Protein AF-A0A0Q8UEM2-F1 (afdb_monomer_lite)

Structure (mmCIF, N/CA/C/O backbone):
data_AF-A0A0Q8UEM2-F1
#
_entry.id   AF-A0A0Q8UEM2-F1
#
loop_
_atom_site.group_PDB
_atom_site.id
_atom_site.type_symbol
_atom_site.label_atom_id
_atom_site.labe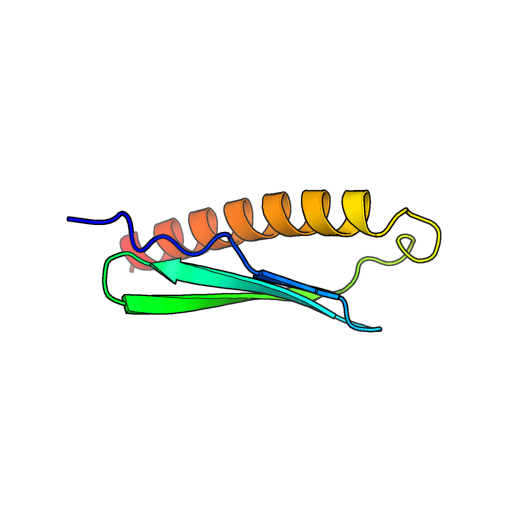l_alt_id
_atom_site.label_comp_id
_atom_site.label_asym_id
_atom_site.label_entity_id
_atom_site.label_seq_id
_atom_site.pdbx_PDB_ins_code
_atom_site.Cartn_x
_atom_site.Cartn_y
_atom_site.Cartn_z
_atom_site.occupancy
_atom_site.B_iso_or_equiv
_atom_site.auth_seq_id
_atom_site.auth_comp_id
_atom_site.auth_asym_id
_atom_site.auth_atom_id
_atom_site.pdbx_PDB_model_num
ATOM 1 N N . MET A 1 1 ? -4.281 22.457 14.915 1.00 43.38 1 MET A N 1
ATOM 2 C CA . MET A 1 1 ? -3.754 21.080 14.958 1.00 43.38 1 MET A CA 1
ATOM 3 C C . MET A 1 1 ? -3.210 20.802 13.579 1.00 43.38 1 MET A C 1
ATOM 5 O O . MET A 1 1 ? -3.991 20.826 12.639 1.00 43.38 1 MET A O 1
ATOM 9 N N . SER A 1 2 ? -1.888 20.726 13.441 1.00 46.22 2 SER A N 1
ATOM 10 C CA . SER A 1 2 ? -1.256 20.441 12.154 1.00 46.22 2 SER A CA 1
ATOM 11 C C . SER A 1 2 ? -1.673 19.047 11.710 1.00 46.22 2 SER A C 1
ATOM 13 O O . SER A 1 2 ? -1.624 18.121 12.514 1.00 46.22 2 SER A O 1
ATOM 15 N N . ASP A 1 3 ? -2.116 18.935 10.465 1.00 53.88 3 ASP A N 1
ATOM 16 C CA . ASP A 1 3 ? -2.352 17.662 9.802 1.00 53.88 3 ASP A CA 1
ATOM 17 C C . ASP A 1 3 ? -1.037 16.862 9.838 1.00 53.88 3 ASP A C 1
ATOM 19 O O . ASP A 1 3 ? -0.043 17.250 9.223 1.00 53.88 3 ASP A O 1
ATOM 23 N N . LEU A 1 4 ? -0.989 15.832 10.687 1.00 55.22 4 LEU A N 1
ATOM 24 C CA . LEU A 1 4 ? 0.162 14.938 10.851 1.00 55.22 4 LEU A CA 1
ATOM 25 C C . LEU A 1 4 ? 0.130 13.802 9.820 1.00 55.22 4 LEU A C 1
ATOM 27 O O . LEU A 1 4 ? 0.918 12.861 9.934 1.00 55.22 4 LEU A O 1
ATOM 31 N N . SER A 1 5 ? -0.753 13.885 8.816 1.00 59.3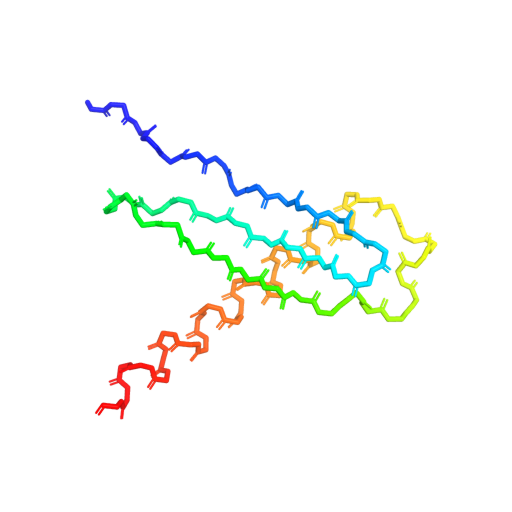8 5 SER A N 1
ATOM 32 C CA . SER A 1 5 ? -0.781 12.949 7.703 1.00 59.38 5 SER A CA 1
ATOM 33 C C . SER A 1 5 ? 0.516 13.074 6.905 1.00 59.38 5 SER A C 1
ATOM 35 O O . SER A 1 5 ? 0.700 13.949 6.055 1.00 59.38 5 SER A O 1
ATOM 37 N N . LEU A 1 6 ? 1.475 12.203 7.218 1.00 65.25 6 LEU A N 1
ATOM 38 C CA . LEU A 1 6 ? 2.637 12.016 6.367 1.00 65.25 6 LEU A CA 1
ATOM 39 C C . LEU A 1 6 ? 2.152 11.418 5.043 1.00 65.25 6 LEU A C 1
ATOM 41 O O . LEU A 1 6 ? 1.362 10.467 5.055 1.00 65.25 6 LEU A O 1
ATOM 45 N N . PRO A 1 7 ? 2.628 11.929 3.893 1.00 74.06 7 PRO A N 1
ATOM 46 C CA . PRO A 1 7 ? 2.266 11.346 2.616 1.00 74.06 7 PRO A CA 1
ATOM 47 C C . PRO A 1 7 ? 2.671 9.862 2.592 1.00 74.06 7 PRO A C 1
ATOM 49 O O . PRO A 1 7 ? 3.712 9.502 3.154 1.00 74.06 7 PRO A O 1
ATOM 52 N N . PRO A 1 8 ? 1.888 8.993 1.926 1.00 80.62 8 PRO A N 1
ATOM 53 C CA . PRO A 1 8 ? 2.224 7.583 1.790 1.00 80.62 8 PRO A CA 1
ATOM 54 C C . PRO A 1 8 ? 3.647 7.396 1.261 1.00 80.62 8 PRO A C 1
ATOM 56 O O . PRO A 1 8 ? 4.009 7.950 0.219 1.00 80.62 8 PRO A O 1
ATOM 59 N N . SER A 1 9 ? 4.439 6.587 1.959 1.00 86.56 9 SER A N 1
ATOM 60 C CA . SER A 1 9 ? 5.795 6.240 1.545 1.00 86.56 9 SER A CA 1
ATOM 61 C C . SER A 1 9 ? 5.763 4.998 0.661 1.00 86.56 9 SER A C 1
ATOM 63 O O . SER A 1 9 ? 5.140 3.994 1.011 1.00 86.56 9 SER A O 1
ATOM 65 N N . VAL A 1 10 ? 6.429 5.055 -0.493 1.00 84.69 10 VAL A N 1
ATOM 66 C CA . VAL A 1 10 ? 6.528 3.929 -1.429 1.00 84.69 10 VAL A CA 1
ATOM 67 C C . VAL A 1 10 ? 7.981 3.488 -1.522 1.00 84.69 10 VAL A C 1
ATOM 69 O O . VAL A 1 10 ? 8.851 4.261 -1.914 1.00 84.69 10 VAL A O 1
ATOM 72 N N . THR A 1 11 ? 8.239 2.225 -1.195 1.00 86.69 11 THR A N 1
ATOM 73 C CA . THR A 1 11 ? 9.561 1.602 -1.319 1.00 86.69 11 THR A CA 1
ATOM 74 C C . THR A 1 11 ? 9.526 0.554 -2.422 1.00 86.69 11 THR A C 1
ATOM 76 O O . THR A 1 11 ? 8.791 -0.429 -2.336 1.00 86.69 11 THR A O 1
ATOM 79 N N . VAL A 1 12 ? 10.342 0.732 -3.460 1.00 80.62 12 VAL A N 1
ATOM 80 C CA . VAL A 1 12 ? 10.441 -0.214 -4.581 1.00 80.62 12 VAL A CA 1
ATOM 81 C C . VAL A 1 12 ? 11.696 -1.065 -4.410 1.00 80.62 12 VAL A C 1
ATOM 83 O O . VAL A 1 12 ? 12.814 -0.572 -4.515 1.00 80.62 12 VAL A O 1
ATOM 86 N N . SER A 1 13 ? 11.516 -2.359 -4.158 1.00 79.12 13 SER A N 1
ATOM 87 C CA . SER A 1 13 ? 12.592 -3.355 -4.100 1.00 79.12 13 SER A CA 1
ATOM 88 C C . SER A 1 13 ? 12.617 -4.226 -5.368 1.00 79.12 13 SER A C 1
ATOM 90 O O . SER A 1 13 ? 11.699 -4.177 -6.196 1.00 79.12 13 SER A O 1
ATOM 92 N N . PRO A 1 14 ? 13.660 -5.054 -5.575 1.00 78.88 14 PRO A N 1
ATOM 93 C CA . PRO A 1 14 ? 13.748 -5.916 -6.755 1.00 78.88 14 PRO A CA 1
ATOM 94 C C . PRO A 1 14 ? 12.576 -6.895 -6.908 1.00 78.88 14 PRO A C 1
ATOM 96 O O . PRO A 1 14 ? 12.198 -7.221 -8.031 1.00 78.88 14 PRO A O 1
ATOM 99 N N . THR A 1 15 ? 11.986 -7.343 -5.799 1.00 79.69 15 THR A N 1
ATOM 100 C CA . THR A 1 15 ? 10.947 -8.387 -5.775 1.00 79.69 15 THR A CA 1
ATOM 101 C C . THR A 1 15 ? 9.621 -7.936 -5.167 1.00 79.69 15 THR A C 1
ATOM 103 O O . THR A 1 15 ? 8.603 -8.590 -5.385 1.00 79.69 15 THR A O 1
ATOM 106 N N . ILE A 1 16 ? 9.607 -6.827 -4.426 1.00 84.00 16 ILE A N 1
ATOM 107 C CA . ILE A 1 16 ? 8.459 -6.361 -3.638 1.00 84.00 16 ILE A CA 1
ATOM 108 C C . ILE A 1 16 ? 8.318 -4.848 -3.809 1.00 84.00 16 ILE A C 1
ATOM 110 O O . ILE A 1 16 ? 9.318 -4.138 -3.923 1.00 84.00 16 ILE A O 1
ATOM 114 N N . VAL A 1 17 ? 7.083 -4.355 -3.802 1.00 84.38 17 VAL A N 1
ATOM 115 C CA . VAL A 1 17 ? 6.780 -2.935 -3.608 1.00 84.38 17 VAL A CA 1
ATOM 116 C C . VAL A 1 17 ? 6.061 -2.779 -2.273 1.00 84.38 17 VAL A C 1
ATOM 118 O O . VAL A 1 17 ? 5.031 -3.410 -2.045 1.00 84.38 17 VAL A O 1
ATOM 121 N N . GLY A 1 18 ? 6.635 -1.982 -1.378 1.00 88.56 18 GLY A N 1
ATOM 122 C CA . GLY A 1 18 ? 6.041 -1.627 -0.095 1.00 88.56 18 GLY A CA 1
ATOM 123 C C . GLY A 1 18 ? 5.335 -0.280 -0.183 1.00 88.56 18 GLY A C 1
ATOM 124 O O . GLY A 1 18 ? 5.910 0.673 -0.707 1.00 88.56 18 GLY A O 1
ATOM 125 N N . VAL A 1 19 ? 4.114 -0.196 0.339 1.00 87.69 19 VAL A N 1
ATOM 126 C CA . VAL A 1 19 ? 3.397 1.067 0.551 1.00 87.69 19 VAL A CA 1
ATOM 127 C C . VAL A 1 19 ? 3.110 1.199 2.040 1.00 87.69 19 VAL A C 1
ATOM 129 O O . VAL A 1 19 ? 2.425 0.344 2.598 1.00 87.69 19 VAL A O 1
ATOM 132 N N . SER A 1 20 ? 3.631 2.249 2.669 1.00 89.38 20 SER A N 1
ATOM 133 C CA . SER A 1 20 ? 3.481 2.510 4.102 1.00 89.38 20 SER A CA 1
ATOM 134 C C . SER A 1 20 ? 2.720 3.811 4.334 1.00 89.38 20 SER A C 1
ATOM 136 O O . SER A 1 20 ? 3.024 4.833 3.716 1.00 89.38 20 SER A O 1
ATOM 138 N N . VAL A 1 21 ? 1.738 3.774 5.232 1.00 88.25 21 VAL A N 1
ATOM 139 C CA . VAL A 1 21 ? 0.872 4.908 5.581 1.00 88.25 21 VAL A CA 1
ATOM 140 C C . VAL A 1 21 ? 0.837 5.055 7.098 1.00 88.25 21 VAL A C 1
ATOM 142 O O . VAL A 1 21 ? 0.638 4.064 7.798 1.00 88.25 21 VAL A O 1
ATOM 145 N N . LEU A 1 22 ? 1.027 6.278 7.598 1.00 87.44 22 LEU A N 1
ATOM 146 C CA . LEU A 1 22 ? 0.776 6.626 8.996 1.00 87.44 22 LEU A CA 1
ATOM 147 C C . LEU A 1 22 ? -0.680 7.087 9.121 1.00 87.44 22 LEU A C 1
ATOM 149 O O . LEU A 1 22 ? -1.087 8.003 8.411 1.00 87.44 22 LEU A O 1
ATOM 153 N N . THR A 1 23 ? -1.460 6.432 9.977 1.00 83.75 23 THR A N 1
ATOM 154 C CA . THR A 1 23 ? -2.844 6.823 10.263 1.00 83.75 23 THR A CA 1
ATOM 155 C C . THR A 1 23 ? -2.900 7.919 11.324 1.00 83.75 23 THR A C 1
ATOM 157 O O . THR A 1 23 ? -1.942 8.125 12.072 1.00 83.75 23 THR A O 1
ATOM 160 N N . ASP A 1 24 ? -4.054 8.574 11.433 1.00 83.88 24 ASP A N 1
ATOM 161 C CA . ASP A 1 24 ? -4.297 9.631 12.423 1.00 83.88 24 ASP A CA 1
ATOM 162 C C . ASP A 1 24 ? -4.203 9.127 13.874 1.00 83.88 24 ASP A C 1
ATOM 164 O O . ASP A 1 24 ? -3.859 9.885 14.778 1.00 83.88 24 ASP A O 1
ATOM 168 N N . ASP A 1 25 ? -4.420 7.826 14.091 1.00 85.38 25 ASP A N 1
ATOM 169 C CA . ASP A 1 25 ? -4.253 7.158 15.389 1.00 85.38 25 ASP A CA 1
ATOM 170 C C . ASP A 1 25 ? -2.778 6.851 15.724 1.00 85.38 25 ASP A C 1
ATOM 172 O O . ASP A 1 25 ? -2.476 6.211 16.732 1.00 85.38 25 ASP A O 1
ATOM 176 N N . GLY A 1 26 ? -1.839 7.256 14.862 1.00 84.25 26 GLY A N 1
ATOM 177 C CA . GLY A 1 26 ? -0.412 6.970 15.003 1.00 84.25 26 GLY A CA 1
ATOM 178 C C . GLY A 1 26 ? -0.022 5.535 14.630 1.00 84.25 26 GLY A C 1
ATOM 179 O O . GLY A 1 26 ? 1.098 5.106 14.916 1.00 84.25 26 GLY A O 1
ATOM 180 N N . VAL A 1 27 ? -0.917 4.777 13.987 1.00 86.81 27 VAL A N 1
ATOM 181 C CA . VAL A 1 27 ? -0.652 3.400 13.550 1.00 86.81 27 VAL A CA 1
ATOM 182 C C . VAL A 1 27 ? -0.020 3.420 12.163 1.00 86.81 27 VAL A C 1
ATOM 184 O O . VAL A 1 27 ? -0.489 4.099 11.256 1.00 86.81 27 VAL A O 1
ATOM 187 N N . THR A 1 28 ? 1.050 2.651 11.966 1.00 87.00 28 THR A N 1
ATOM 188 C CA . THR A 1 28 ? 1.623 2.461 10.628 1.00 87.00 28 THR A CA 1
ATOM 189 C C . THR A 1 28 ? 1.023 1.227 9.976 1.00 87.00 28 THR A C 1
ATOM 191 O O . THR A 1 28 ? 1.134 0.121 10.505 1.00 87.00 28 THR A O 1
ATOM 194 N N . VAL A 1 29 ? 0.433 1.405 8.799 1.00 86.06 29 VAL A N 1
ATOM 195 C CA . VAL A 1 29 ? -0.068 0.312 7.969 1.00 86.06 29 VAL A CA 1
ATOM 196 C C . VAL A 1 29 ? 0.865 0.130 6.783 1.00 86.06 29 VAL A C 1
ATOM 198 O O . VAL A 1 29 ? 1.117 1.074 6.037 1.00 86.06 29 VAL A O 1
ATOM 201 N N . GLN A 1 30 ? 1.374 -1.089 6.601 1.00 88.44 30 GLN A N 1
ATOM 202 C CA . GLN A 1 30 ? 2.254 -1.433 5.491 1.00 88.44 30 GLN A CA 1
ATOM 203 C C . GLN A 1 30 ? 1.619 -2.511 4.614 1.00 88.44 30 GLN A C 1
ATOM 205 O O . GLN A 1 30 ? 1.264 -3.587 5.091 1.00 88.44 30 GLN A O 1
ATOM 210 N N . VAL A 1 31 ? 1.533 -2.235 3.315 1.00 87.81 31 VAL A N 1
ATOM 211 C CA . VAL A 1 31 ? 1.101 -3.194 2.299 1.00 87.81 31 VAL A CA 1
ATOM 212 C C . VAL A 1 31 ? 2.315 -3.643 1.502 1.00 87.81 31 VAL A C 1
ATOM 214 O O . VAL A 1 31 ? 3.006 -2.833 0.884 1.00 87.81 31 VAL A O 1
ATOM 217 N N . SER A 1 32 ? 2.568 -4.948 1.501 1.00 88.50 32 SER A N 1
ATOM 218 C CA . SER A 1 32 ? 3.607 -5.565 0.681 1.00 88.50 32 SER A CA 1
ATOM 219 C C . SER A 1 32 ? 2.979 -6.196 -0.552 1.00 88.50 32 SER A C 1
ATOM 221 O O . SER A 1 32 ? 2.230 -7.165 -0.460 1.00 88.50 32 SER A O 1
ATOM 223 N N . LEU A 1 33 ? 3.300 -5.641 -1.716 1.00 83.50 33 LEU A N 1
ATOM 224 C CA . LEU A 1 33 ? 2.832 -6.125 -3.005 1.00 83.50 33 LEU A CA 1
ATOM 225 C C . LEU A 1 33 ? 3.965 -6.891 -3.698 1.00 83.50 33 LEU A C 1
ATOM 227 O O . LEU A 1 33 ? 5.096 -6.397 -3.735 1.00 83.50 33 LEU A O 1
ATOM 231 N N . PRO A 1 34 ? 3.706 -8.069 -4.290 1.00 81.69 34 PRO A N 1
ATOM 232 C CA . PRO A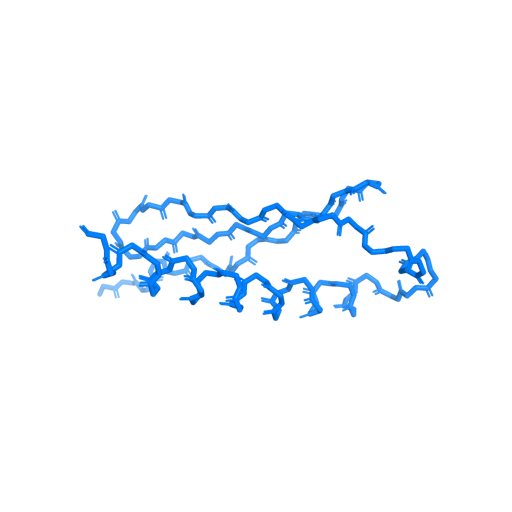 1 34 ? 4.692 -8.704 -5.154 1.00 81.69 34 PRO A CA 1
ATOM 233 C C . PRO A 1 34 ? 4.963 -7.776 -6.336 1.00 81.69 34 PRO A C 1
ATOM 235 O O . PRO A 1 34 ? 4.016 -7.250 -6.918 1.00 81.69 34 PRO A O 1
ATOM 238 N N . ARG A 1 35 ? 6.230 -7.573 -6.716 1.00 74.12 35 ARG A N 1
ATOM 239 C CA . ARG A 1 35 ? 6.552 -6.763 -7.897 1.00 74.12 35 ARG A CA 1
ATOM 240 C C . ARG A 1 35 ? 6.021 -7.488 -9.144 1.00 74.12 35 ARG A C 1
ATOM 242 O O . ARG A 1 35 ? 6.538 -8.561 -9.471 1.00 74.12 35 ARG A O 1
ATOM 249 N N . PRO A 1 36 ? 5.002 -6.958 -9.846 1.00 66.00 36 PRO A N 1
ATOM 250 C CA . PRO A 1 36 ? 4.416 -7.666 -10.978 1.00 66.00 36 PRO A CA 1
ATOM 251 C C . PRO A 1 36 ? 5.443 -7.855 -12.105 1.00 66.00 36 PRO A C 1
ATOM 253 O O . PRO A 1 36 ? 6.223 -6.951 -12.424 1.00 66.00 36 PRO A O 1
ATOM 256 N N . ARG A 1 37 ? 5.452 -9.048 -12.714 1.00 65.50 37 ARG A N 1
ATOM 257 C CA . ARG A 1 37 ? 6.308 -9.360 -13.869 1.00 65.50 37 ARG A CA 1
ATOM 258 C C . ARG A 1 37 ? 5.929 -8.424 -15.029 1.00 65.50 37 ARG A C 1
ATOM 260 O O . ARG A 1 37 ? 4.750 -8.295 -15.333 1.00 65.50 37 ARG A O 1
ATOM 267 N N . GLY A 1 38 ? 6.912 -7.757 -15.639 1.00 62.56 38 GLY A N 1
ATOM 268 C CA . GLY A 1 38 ? 6.702 -6.789 -16.733 1.00 62.56 38 GLY A CA 1
ATOM 269 C C . GLY A 1 38 ? 6.852 -5.307 -16.354 1.00 62.56 38 GLY A C 1
ATOM 270 O O . GLY A 1 38 ? 6.990 -4.477 -17.237 1.00 62.56 38 GLY A O 1
ATOM 271 N N . LEU A 1 39 ? 6.934 -4.957 -15.062 1.00 59.59 39 LEU A N 1
ATOM 272 C CA . LEU A 1 39 ? 7.266 -3.590 -14.594 1.00 59.59 39 LEU A CA 1
ATOM 273 C C . LEU A 1 39 ? 8.782 -3.316 -14.533 1.00 59.59 39 LEU A C 1
ATOM 275 O O . LEU A 1 39 ? 9.219 -2.398 -13.841 1.00 59.59 39 LEU A O 1
ATOM 279 N N . ARG A 1 40 ? 9.617 -4.148 -15.173 1.00 61.59 40 ARG A N 1
ATOM 280 C CA . ARG A 1 40 ? 11.060 -3.860 -15.277 1.00 61.59 40 ARG A CA 1
ATOM 281 C C . ARG A 1 40 ? 11.329 -2.664 -16.189 1.00 61.59 40 ARG A C 1
ATOM 283 O O . ARG A 1 40 ? 12.282 -1.945 -15.925 1.00 61.59 40 ARG A O 1
ATOM 290 N N . ASP A 1 41 ? 10.450 -2.446 -17.164 1.00 66.81 41 ASP A N 1
ATOM 291 C CA . ASP A 1 41 ? 10.623 -1.446 -18.221 1.00 66.81 41 ASP A CA 1
ATOM 292 C C . ASP A 1 41 ? 9.714 -0.218 -18.041 1.00 66.81 41 ASP A C 1
ATOM 294 O O . ASP A 1 41 ? 9.718 0.683 -18.874 1.00 66.81 41 ASP A O 1
ATOM 298 N N . LEU A 1 42 ? 8.918 -0.180 -16.964 1.00 70.12 42 LEU A N 1
ATOM 299 C CA . LEU A 1 42 ? 8.016 0.934 -16.674 1.00 70.12 42 LEU A CA 1
ATOM 300 C C . LEU A 1 42 ? 8.708 1.987 -15.791 1.00 70.12 42 LEU A C 1
ATOM 302 O O . LEU A 1 42 ? 9.456 1.609 -14.881 1.00 70.12 42 LEU A O 1
ATOM 306 N N . PRO A 1 43 ? 8.448 3.291 -16.020 1.00 82.12 43 PRO A N 1
ATOM 307 C CA . PRO A 1 43 ? 8.951 4.369 -15.174 1.00 82.12 43 PRO A CA 1
ATOM 308 C C . PRO A 1 43 ? 8.584 4.163 -13.702 1.00 82.12 43 PRO A C 1
ATOM 310 O O . PRO A 1 43 ? 7.512 3.643 -13.374 1.00 82.12 43 PRO A O 1
ATOM 313 N N . ILE A 1 44 ? 9.469 4.577 -12.795 1.00 79.69 44 ILE A N 1
ATOM 314 C CA . ILE A 1 44 ? 9.305 4.334 -11.355 1.00 79.69 44 ILE A CA 1
ATOM 315 C C . ILE A 1 44 ? 8.062 5.031 -10.786 1.00 79.69 44 ILE A C 1
ATOM 317 O O . ILE A 1 44 ? 7.422 4.505 -9.876 1.00 79.69 44 ILE A O 1
ATOM 321 N N . GLU A 1 45 ? 7.679 6.166 -11.361 1.00 82.88 45 GLU A N 1
ATOM 322 C CA . GLU A 1 45 ? 6.484 6.931 -11.018 1.00 82.88 45 GLU A CA 1
ATOM 323 C C . GLU A 1 45 ? 5.214 6.130 -11.332 1.00 82.88 45 GLU A C 1
ATOM 325 O O . GLU A 1 45 ? 4.315 6.023 -10.499 1.00 82.88 45 GLU A O 1
ATOM 330 N N . GLU A 1 46 ? 5.174 5.471 -12.491 1.00 82.75 46 GLU A N 1
ATOM 331 C CA . GLU A 1 46 ? 4.041 4.636 -12.893 1.00 82.75 46 GLU A CA 1
ATOM 332 C C . GLU A 1 46 ? 3.936 3.375 -12.021 1.00 82.75 46 GLU A C 1
ATOM 334 O O . GLU A 1 46 ? 2.838 2.968 -11.619 1.00 82.75 46 GLU A O 1
ATOM 339 N N . VAL A 1 47 ? 5.083 2.783 -11.663 1.00 82.50 47 VAL A N 1
ATOM 340 C CA . VAL A 1 47 ? 5.155 1.679 -10.692 1.00 82.50 47 VAL A CA 1
ATOM 341 C C . VAL A 1 47 ? 4.585 2.124 -9.344 1.00 82.50 47 VAL A C 1
ATOM 343 O O . VAL A 1 47 ? 3.778 1.398 -8.757 1.00 82.50 47 VAL A O 1
ATOM 346 N N . ALA A 1 48 ? 4.971 3.308 -8.864 1.00 82.19 48 ALA A N 1
ATOM 347 C CA . ALA A 1 48 ? 4.509 3.850 -7.592 1.00 82.19 48 ALA A CA 1
ATOM 348 C C . ALA A 1 48 ? 3.000 4.136 -7.600 1.00 82.19 48 ALA A C 1
ATOM 350 O O . ALA A 1 48 ? 2.304 3.776 -6.650 1.00 82.19 48 ALA A O 1
ATOM 351 N N . ASP A 1 49 ? 2.461 4.712 -8.672 1.00 87.00 49 ASP A N 1
ATOM 352 C CA . ASP A 1 49 ? 1.027 5.000 -8.784 1.00 87.00 49 ASP A CA 1
ATOM 353 C C . ASP A 1 49 ? 0.184 3.731 -8.899 1.00 87.00 49 ASP A C 1
ATOM 355 O O . ASP A 1 49 ? -0.899 3.619 -8.312 1.00 87.00 49 ASP A O 1
ATOM 359 N N . ARG A 1 50 ? 0.683 2.725 -9.622 1.00 85.62 50 ARG A N 1
ATOM 360 C CA . ARG A 1 50 ? 0.037 1.412 -9.678 1.00 85.62 50 ARG A CA 1
ATOM 361 C C . ARG A 1 50 ? 0.073 0.714 -8.320 1.00 85.62 50 ARG A C 1
ATOM 363 O O . ARG A 1 50 ? -0.954 0.189 -7.895 1.00 85.62 50 ARG A O 1
ATOM 370 N N . ALA A 1 51 ? 1.209 0.752 -7.628 1.00 85.12 51 ALA A N 1
ATOM 371 C CA . ALA A 1 51 ? 1.343 0.189 -6.290 1.00 85.12 51 ALA A CA 1
ATOM 372 C C . ALA A 1 51 ? 0.424 0.886 -5.280 1.00 85.12 51 ALA A C 1
ATOM 374 O O . ALA A 1 51 ? -0.233 0.208 -4.495 1.00 85.12 51 ALA A O 1
ATOM 375 N N . ARG A 1 52 ? 0.302 2.219 -5.342 1.00 86.44 52 ARG A N 1
ATOM 376 C CA . ARG A 1 52 ? -0.625 2.986 -4.496 1.00 86.44 52 ARG A CA 1
ATOM 377 C C . ARG A 1 52 ? -2.079 2.560 -4.704 1.00 86.44 52 ARG A C 1
ATOM 379 O O . ARG A 1 52 ? -2.758 2.282 -3.721 1.00 86.44 52 ARG A O 1
ATOM 386 N N . ARG A 1 53 ? -2.535 2.428 -5.956 1.00 89.31 53 AR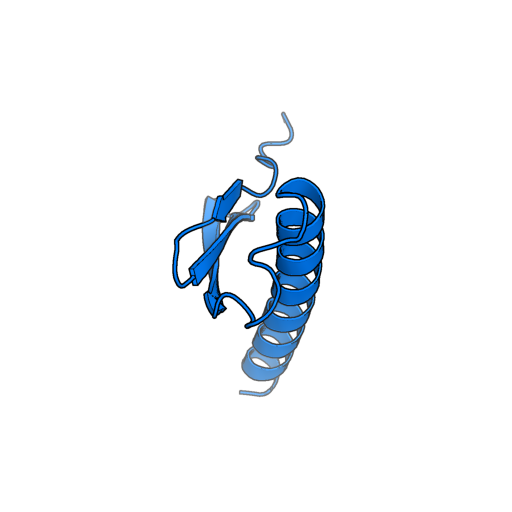G A N 1
ATOM 387 C CA . ARG A 1 53 ? -3.897 1.945 -6.268 1.00 89.31 53 ARG A CA 1
ATOM 388 C C . ARG A 1 53 ? -4.145 0.531 -5.737 1.00 89.31 53 ARG A C 1
ATOM 390 O O . ARG A 1 53 ? -5.113 0.303 -5.025 1.00 89.31 53 ARG A O 1
ATOM 397 N N . MET A 1 54 ? -3.223 -0.394 -6.001 1.00 87.88 54 MET A N 1
ATOM 398 C CA . MET A 1 54 ? -3.330 -1.772 -5.507 1.00 87.88 54 MET A CA 1
ATOM 399 C C . MET A 1 54 ? -3.334 -1.847 -3.975 1.00 87.88 54 MET A C 1
ATOM 401 O O . MET A 1 54 ? -4.064 -2.652 -3.402 1.00 87.88 54 MET A O 1
ATOM 405 N N . ALA A 1 55 ? -2.535 -1.012 -3.305 1.00 88.06 55 ALA A N 1
ATOM 406 C CA . ALA A 1 55 ? -2.515 -0.941 -1.850 1.00 88.06 55 ALA A CA 1
ATOM 407 C C . ALA A 1 55 ? -3.847 -0.425 -1.284 1.00 88.06 55 ALA A C 1
ATOM 409 O O . ALA A 1 55 ? -4.342 -0.988 -0.311 1.00 88.06 55 ALA A O 1
ATOM 410 N N . GLN A 1 56 ? -4.462 0.585 -1.908 1.00 90.06 56 GLN A N 1
ATOM 411 C CA . GLN A 1 56 ? -5.791 1.073 -1.515 1.00 90.06 56 GLN A CA 1
ATOM 412 C C . GLN A 1 56 ? -6.862 -0.018 -1.633 1.00 90.06 56 GLN A C 1
ATOM 414 O O . GLN A 1 56 ? -7.644 -0.210 -0.700 1.00 90.06 56 GLN A O 1
ATOM 419 N N . ASP A 1 57 ? -6.870 -0.762 -2.741 1.00 90.38 57 ASP A N 1
ATOM 420 C CA . ASP A 1 57 ? -7.815 -1.863 -2.951 1.00 90.38 57 ASP A CA 1
ATOM 421 C C . ASP A 1 57 ? -7.611 -2.985 -1.921 1.00 90.38 57 ASP A C 1
ATOM 423 O O . ASP A 1 57 ? -8.578 -3.478 -1.334 1.00 90.38 57 ASP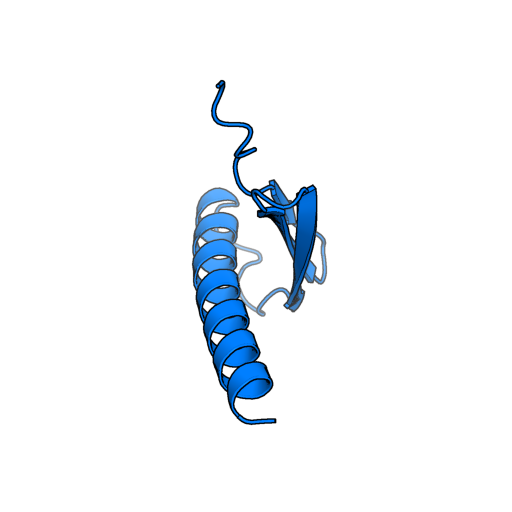 A O 1
ATOM 427 N N . ALA A 1 58 ? -6.353 -3.346 -1.642 1.00 87.06 58 ALA A N 1
ATOM 428 C CA . ALA A 1 58 ? -6.009 -4.354 -0.642 1.00 87.06 58 ALA A CA 1
ATOM 429 C C . ALA A 1 58 ? -6.449 -3.942 0.772 1.00 87.06 58 ALA A C 1
ATOM 431 O O . ALA A 1 58 ? -7.018 -4.757 1.499 1.00 87.06 58 ALA A O 1
ATOM 432 N N . LEU A 1 59 ? -6.237 -2.677 1.152 1.00 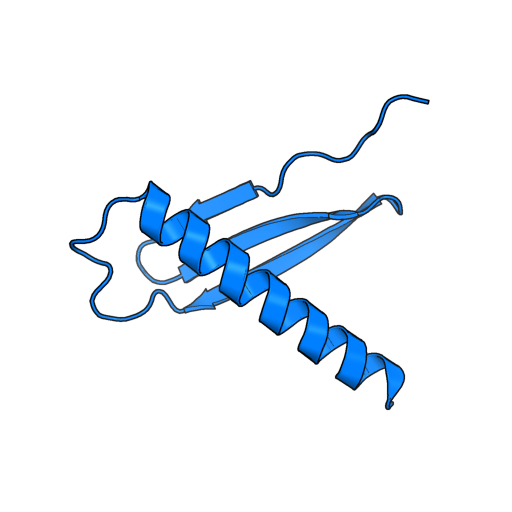89.31 59 LEU A N 1
ATOM 433 C CA . LEU A 1 59 ? -6.675 -2.150 2.447 1.00 89.31 59 LEU A CA 1
ATOM 434 C C . LEU A 1 59 ? -8.194 -2.136 2.573 1.00 89.31 59 LEU A C 1
ATOM 436 O O . LEU A 1 59 ? -8.720 -2.524 3.615 1.00 89.31 59 LEU A O 1
ATOM 440 N N . ARG A 1 60 ? -8.909 -1.747 1.511 1.00 90.62 60 ARG A N 1
ATOM 441 C CA . ARG A 1 60 ? -10.375 -1.787 1.495 1.00 90.62 60 ARG A CA 1
ATOM 442 C C . ARG A 1 60 ? -10.887 -3.216 1.682 1.00 90.62 60 ARG A C 1
ATOM 444 O O . ARG A 1 60 ? -11.755 -3.433 2.521 1.00 90.62 60 ARG A O 1
ATOM 451 N N . ALA A 1 61 ? -10.326 -4.181 0.954 1.00 88.88 61 ALA A N 1
ATOM 452 C CA . ALA A 1 61 ? -10.697 -5.589 1.083 1.00 88.88 61 ALA A CA 1
ATOM 453 C C . ALA A 1 61 ? -10.403 -6.143 2.489 1.00 88.88 61 ALA A C 1
ATOM 455 O O . ALA A 1 61 ? -11.245 -6.831 3.068 1.00 88.88 61 ALA A O 1
ATOM 456 N N . ALA A 1 62 ? -9.245 -5.804 3.065 1.00 85.38 62 ALA A N 1
ATOM 457 C CA . ALA A 1 62 ? -8.884 -6.195 4.426 1.00 85.38 62 ALA A CA 1
ATOM 458 C C . ALA A 1 62 ? -9.844 -5.596 5.466 1.00 85.38 62 ALA A C 1
ATOM 460 O O . ALA A 1 62 ? -10.325 -6.320 6.333 1.00 85.38 62 ALA A O 1
ATOM 461 N N . ALA A 1 63 ? -10.182 -4.308 5.348 1.00 88.19 63 ALA A N 1
ATOM 462 C CA . ALA A 1 63 ? -11.140 -3.649 6.234 1.00 88.19 63 ALA A CA 1
ATOM 463 C C . ALA A 1 63 ? -12.530 -4.302 6.162 1.00 88.19 63 ALA A C 1
ATOM 465 O O . ALA A 1 63 ? -13.135 -4.568 7.200 1.00 88.19 63 ALA A O 1
ATOM 466 N N . THR A 1 64 ? -13.015 -4.625 4.956 1.00 93.25 64 THR A N 1
ATOM 467 C CA . THR A 1 64 ? -14.265 -5.382 4.784 1.00 93.25 64 THR A CA 1
ATOM 468 C C . THR A 1 64 ? -14.189 -6.750 5.462 1.00 93.25 64 THR A C 1
ATOM 470 O O . THR A 1 64 ? -15.115 -7.113 6.180 1.00 93.25 64 THR A O 1
ATOM 473 N N . SER A 1 65 ? -13.085 -7.483 5.287 1.00 90.94 65 SER A N 1
ATOM 474 C CA . SER A 1 65 ? -12.897 -8.801 5.905 1.00 90.94 65 SER A CA 1
ATOM 475 C C . SER A 1 65 ? -12.861 -8.740 7.435 1.00 90.94 65 SER A C 1
ATOM 477 O O . SER A 1 65 ? -13.406 -9.631 8.082 1.00 90.94 65 SER A O 1
ATOM 479 N N . LEU A 1 66 ? -12.232 -7.712 8.015 1.00 86.94 66 LEU A N 1
ATOM 480 C CA . LEU A 1 66 ? -12.173 -7.508 9.466 1.00 86.94 66 LEU A CA 1
ATOM 481 C C . LEU A 1 66 ? -13.539 -7.138 10.050 1.00 86.94 66 LEU A C 1
ATOM 483 O O . LEU A 1 66 ? -13.876 -7.608 11.125 1.00 86.94 66 LEU A O 1
ATOM 487 N N . GLY A 1 67 ? -14.328 -6.324 9.343 1.00 83.69 67 GLY A N 1
ATOM 488 C CA . GLY A 1 67 ? -15.678 -5.950 9.779 1.00 83.69 67 GLY A CA 1
ATOM 489 C C . GLY A 1 67 ? -16.720 -7.065 9.639 1.00 83.69 67 GLY A C 1
ATOM 490 O O . GLY A 1 67 ? -17.817 -6.940 10.176 1.00 83.69 67 GLY A O 1
ATOM 491 N N . SER A 1 68 ? -16.398 -8.133 8.902 1.00 78.25 68 SER A N 1
ATOM 492 C CA . SER A 1 68 ? -17.238 -9.331 8.763 1.00 78.25 68 SER A CA 1
ATOM 493 C C . SER A 1 68 ? -16.889 -10.468 9.733 1.00 78.25 68 SER A C 1
ATOM 495 O O . SER A 1 68 ? -17.576 -11.489 9.713 1.00 78.25 68 SER A O 1
ATOM 497 N N . ALA A 1 69 ? -15.818 -10.315 10.518 1.00 58.69 69 ALA A N 1
ATOM 498 C CA . ALA A 1 69 ? -15.356 -11.271 11.526 1.00 58.69 69 ALA A CA 1
ATOM 499 C C . ALA A 1 69 ? -15.890 -10.906 12.918 1.00 58.69 69 ALA A C 1
ATOM 501 O O . ALA A 1 69 ? -16.140 -11.851 13.700 1.00 58.69 69 ALA A O 1
#

pLDDT: mean 80.01, std 11.41, range [43.38, 93.25]

Radius of gyration: 13.6 Å; chains: 1; bounding box: 31×32×34 Å

Secondary structure (DSSP, 8-state):
-----PPPEEEE-SSEEEEEEE-TTS-EEEEEEE--TTTTSS-HHHHHHHHHHHHHHHHHHHHHHHHT-

Foldseek 3Di:
DPDPWDDWDWDDDPFWIKTWTQDPVRDIDIDIDTQDPPCPPPDPVVSRVVVVVVVVVVVVVVVVVVVVD

Sequence (69 aa):
MSDLSLPPSVTVSPTIVGVSVLTDDGVTVQVSLPRPRGLRDLPIEEVADRARRMAQDALRAAATSLGSA